Protein 2HO2 (pdb70)

Nearest PDB structures (foldseek):
  2ho2-assembly1_A  TM=1.031E+00  e=1.507E-05  Homo sapiens
  2oei-assembly1_A  TM=8.877E-01  e=8.799E-05  Homo sapiens
  2e45-assembly1_A  TM=8.588E-01  e=1.408E-04  Homo sapiens
  2idh-assembly5_E  TM=8.772E-01  e=5.447E-04  Homo sapiens
  2ysc-assembly1_A  TM=7.609E-01  e=1.986E-03  Homo sapiens

InterPro domains:
  IPR001202 WW domain [PF00397] (255-283)
  IPR001202 WW domain [PS01159] (259-28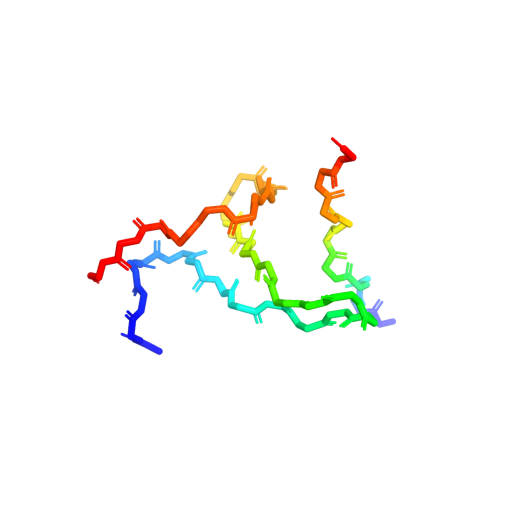3)
  IPR001202 WW domain [PS50020] (253-285)
  IPR001202 WW domain [SM00456] (254-285)
  IPR001202 WW domain [cd00201] (256-283)
  IPR006020 PTB/PI domain [PF00640] (370-508)
  IPR006020 PTB/PI domain [PF00640] (544-663)
  IPR006020 PTB/PI domain [PS01179] (370-509)
  IPR006020 PTB/PI domain [PS01179] (542-699)
  IPR006020 PTB/PI domain [SM00462] (365-512)
  IPR006020 PTB/PI domain [SM00462] (538-667)
  IPR011993 PH-like domain superfamily [G3DSA:2.30.29.30] (366-512)
  IPR011993 PH-like domain superfamily [G3DSA:2.30.29.30] (528-664)
  IPR036020 WW domain superfamily [SSF51045] (243-284)
  IPR039576 Amyloid beta precursor protein binding family B member 1/2/3 [PTHR14058] (1-704)

Structure (mmCIF, N/CA/C/O backbone):
data_2HO2
#
_entry.id   2HO2
#
_cell.length_a   41.661
_cell.length_b   41.661
_cell.length_c   38.633
_cell.angle_alpha   90.00
_cell.angle_beta   90.00
_cell.angle_gamma   120.00
#
_symmetry.space_group_name_H-M   'P 31 2 1'
#
loop_
_entity.id
_entity.type
_entity.pdbx_description
1 polymer 'Amyloid beta A4 protein-binding family B member 1'
2 polymer 'Protein enabled homolog'
3 non-polymer GLYCEROL
4 water water
#
loop_
_atom_site.group_PDB
_atom_site.id
_atom_site.type_symbol
_atom_site.label_atom_id
_atom_site.label_alt_id
_atom_site.label_comp_id
_atom_site.label_asym_id
_atom_site.label_entity_id
_atom_site.label_seq_id
_atom_site.pdbx_PDB_ins_code
_atom_site.Cartn_x
_atom_site.Cartn_y
_atom_site.Cartn_z
_atom_site.occupancy
_atom_site.B_iso_or_equiv
_atom_site.auth_seq_id
_atom_site.auth_comp_id
_atom_site.auth_asym_id
_atom_site.auth_atom_id
_atom_site.pdbx_PDB_model_num
ATOM 1 N N . SER A 1 2 ? 2.383 6.902 -7.894 0.50 30.37 253 SER A N 1
ATOM 2 C CA . SER A 1 2 ? 1.763 7.312 -9.172 0.50 29.13 253 SER A CA 1
ATOM 3 C C . SER A 1 2 ? 0.273 7.018 -9.149 0.50 28.72 253 SER A C 1
ATOM 4 O O . SER A 1 2 ? -0.411 7.173 -10.155 0.50 29.20 253 SER A O 1
ATOM 7 N N . ASP A 1 3 ? -0.220 6.594 -7.989 0.50 27.81 254 ASP A N 1
ATOM 8 C CA . ASP A 1 3 ? -1.627 6.246 -7.798 0.50 26.90 254 ASP A CA 1
ATOM 9 C C . ASP A 1 3 ? -2.483 7.466 -7.385 0.50 25.45 254 ASP A C 1
ATOM 10 O O . ASP A 1 3 ? -3.664 7.349 -7.064 0.50 26.13 254 ASP A O 1
ATOM 15 N N . LEU A 1 4 ? -1.853 8.628 -7.401 1.00 24.41 255 LEU A N 1
ATOM 16 C CA . LEU A 1 4 ? -2.471 9.893 -7.079 1.00 22.51 255 LEU A CA 1
ATOM 17 C C . LEU A 1 4 ? -2.427 10.828 -8.257 1.00 21.23 255 LEU A C 1
ATOM 18 O O . LEU A 1 4 ? -1.637 10.622 -9.189 1.00 21.39 255 LEU A O 1
ATOM 23 N N . PRO A 1 5 ? -3.254 11.894 -8.248 1.00 20.75 256 PRO A N 1
ATOM 24 C CA . PRO A 1 5 ? -3.206 12.798 -9.322 1.00 20.52 256 PRO A CA 1
ATOM 25 C C . PRO A 1 5 ? -1.855 13.438 -9.401 1.00 19.90 256 PRO A C 1
ATOM 26 O O . PRO A 1 5 ? -1.101 13.522 -8.408 1.00 19.16 256 PRO A O 1
ATOM 30 N N . ALA A 1 6 ? -1.522 13.944 -10.563 1.00 20.11 257 ALA A N 1
ATOM 31 C CA . ALA A 1 6 ? -0.279 14.586 -10.802 1.00 20.47 257 ALA A CA 1
ATOM 32 C C . ALA A 1 6 ? -0.017 15.652 -9.747 1.00 19.17 257 ALA A C 1
ATOM 33 O O . ALA A 1 6 ? -0.885 16.456 -9.369 1.00 21.91 257 ALA A O 1
ATOM 35 N N . GLY A 1 7 ? 1.206 15.655 -9.261 1.00 18.60 258 GLY A N 1
ATOM 36 C CA . GLY A 1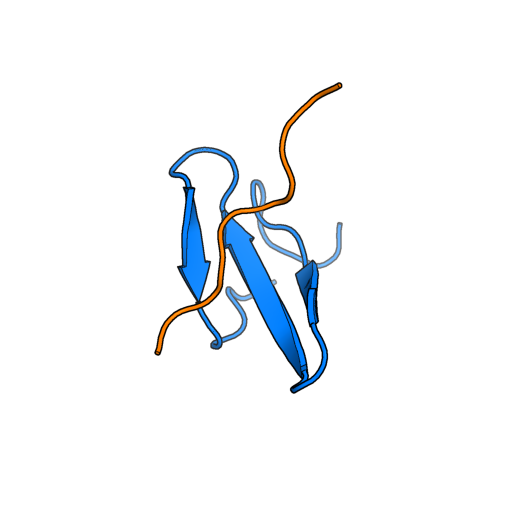 7 ? 1.648 16.641 -8.285 1.00 17.80 258 GLY A CA 1
ATOM 37 C C . GLY A 1 7 ? 1.539 16.241 -6.830 1.00 16.92 258 GLY A C 1
ATOM 38 O O . GLY A 1 7 ? 2.097 16.921 -6.031 1.00 17.86 258 GLY A O 1
ATOM 39 N N . TRP A 1 8 ? 0.804 15.176 -6.527 1.00 16.20 259 TRP A N 1
ATOM 40 C CA . TRP A 1 8 ? 0.558 14.786 -5.136 1.00 15.62 259 TRP A CA 1
ATOM 41 C C . TRP A 1 8 ? 1.466 13.660 -4.718 1.00 16.05 259 TRP A C 1
ATOM 42 O O . TRP A 1 8 ? 1.726 12.705 -5.459 1.00 18.59 259 TRP A O 1
ATOM 53 N N . MET A 1 9 ? 1.874 13.732 -3.455 1.00 16.04 260 MET A N 1
ATOM 54 C CA A MET A 1 9 ? 2.564 12.630 -2.800 0.50 17.50 260 MET A CA 1
ATOM 55 C CA B MET A 1 9 ? 2.698 12.779 -2.732 0.50 16.46 260 MET A CA 1
ATOM 56 C C . MET A 1 9 ? 1.995 12.381 -1.425 1.00 15.13 260 MET A C 1
ATOM 57 O O . MET A 1 9 ? 1.501 13.235 -0.714 1.00 14.54 260 MET A O 1
ATOM 66 N N . ARG A 1 10 ? 2.056 11.136 -1.067 1.00 16.45 261 ARG A N 1
ATOM 67 C CA . ARG A 1 10 ? 1.678 10.658 0.240 1.00 16.00 261 ARG A CA 1
ATOM 68 C C . ARG A 1 10 ? 2.842 10.797 1.229 1.00 15.24 261 ARG A C 1
ATOM 69 O O . ARG A 1 10 ? 3.963 10.402 0.954 1.00 17.69 261 ARG A O 1
ATOM 77 N N . VAL A 1 11 ? 2.562 11.381 2.381 1.00 15.45 262 VAL A N 1
ATOM 78 C CA . VAL A 1 11 ? 3.534 11.594 3.462 1.00 16.03 262 VAL A CA 1
ATOM 79 C C . VAL A 1 11 ? 3.073 10.816 4.675 1.00 16.81 262 VAL A C 1
ATOM 80 O O . VAL A 1 11 ? 1.940 10.929 5.079 1.00 14.86 262 VAL A O 1
ATOM 84 N N . GLN A 1 12 ? 3.938 10.019 5.291 1.00 21.23 263 GLN A N 1
ATOM 85 C CA . GLN A 1 12 ? 3.567 9.370 6.589 1.00 23.66 263 GLN A CA 1
ATOM 86 C C . GLN A 1 12 ? 4.009 10.135 7.863 1.00 25.36 263 GLN A C 1
ATOM 87 O O . GLN A 1 12 ? 5.115 10.673 7.951 1.00 30.38 263 GLN A O 1
ATOM 93 N N . ASP A 1 13 ? 3.139 10.365 8.839 1.00 27.94 264 ASP A N 1
ATOM 94 C CA . ASP A 1 13 ? 3.694 10.886 10.090 1.00 28.81 264 ASP A CA 1
ATOM 95 C C . ASP A 1 13 ? 3.180 9.979 11.175 1.00 28.15 264 ASP A C 1
ATOM 96 O O . ASP A 1 13 ? 2.607 8.960 10.832 1.00 27.32 264 ASP A O 1
ATOM 101 N N . THR A 1 14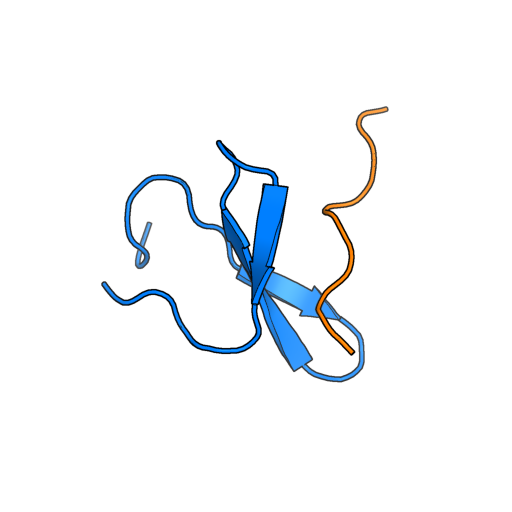 ? 3.383 10.336 12.445 0.60 28.49 265 THR A N 1
ATOM 102 C CA . THR A 1 14 ? 3.088 9.416 13.525 0.60 28.94 265 THR A CA 1
ATOM 103 C C . THR A 1 14 ? 1.602 9.098 13.621 0.60 28.92 265 THR A C 1
ATOM 104 O O . THR A 1 14 ? 1.222 7.968 13.958 0.60 27.64 265 THR A O 1
ATOM 108 N N . SER A 1 15 ? 0.758 10.050 13.222 1.00 29.06 266 SER A N 1
ATOM 109 C CA . SER A 1 15 ? -0.694 9.891 13.389 1.00 29.73 266 SER A CA 1
ATOM 110 C C . SER A 1 15 ? -1.371 9.291 12.173 1.00 29.09 266 SER A C 1
ATOM 111 O O . SER A 1 15 ? -2.496 8.747 12.257 1.00 30.49 266 SER A O 1
ATOM 114 N N . GLY A 1 16 ? -0.680 9.355 11.047 1.00 28.14 267 GLY A N 1
ATOM 115 C CA . GLY A 1 16 ? -1.161 8.732 9.869 1.00 26.32 267 GLY A CA 1
ATOM 116 C C . GLY A 1 16 ? -0.561 9.363 8.643 1.00 24.06 267 GLY A C 1
ATOM 117 O O . GLY A 1 16 ? 0.449 10.043 8.661 1.00 23.17 267 GLY A O 1
ATOM 118 N N . THR A 1 17 ? -1.230 9.066 7.578 1.00 21.82 268 THR A N 1
ATOM 119 C CA . THR A 1 17 ? -0.773 9.474 6.263 1.00 18.55 268 THR A CA 1
ATOM 120 C C . THR A 1 17 ? -1.517 10.686 5.812 1.00 15.61 268 THR A C 1
ATOM 121 O O . THR A 1 17 ? -2.757 10.722 5.930 1.00 18.22 268 THR A O 1
ATOM 125 N N . TYR A 1 18 ? -0.810 11.693 5.292 1.00 13.45 269 TYR A N 1
ATOM 126 C CA . TYR A 1 18 ? -1.439 12.829 4.677 1.00 12.19 269 TYR A CA 1
ATOM 127 C C . TYR A 1 18 ? -0.868 13.018 3.288 1.00 11.88 269 TYR A C 1
ATOM 128 O O . TYR A 1 18 ? -0.054 12.244 2.818 1.00 12.69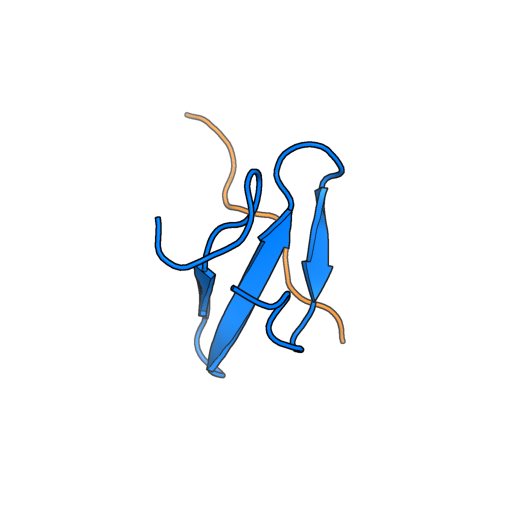 269 TYR A O 1
ATOM 137 N N . TYR A 1 19 ? -1.323 14.084 2.642 1.00 11.30 270 TYR A N 1
ATOM 138 C CA . TYR A 1 19 ? -1.018 14.322 1.232 1.00 11.81 270 TYR A CA 1
ATOM 139 C C . TYR A 1 19 ? -0.446 15.706 1.027 1.00 11.33 270 TYR A C 1
ATOM 140 O O . TYR A 1 19 ? -0.917 16.673 1.618 1.00 12.28 270 TYR A O 1
ATOM 149 N N . TRP A 1 20 ? 0.559 15.779 0.172 1.00 12.21 271 TRP A N 1
ATOM 150 C CA . TRP A 1 20 ? 1.290 16.992 -0.163 1.00 11.85 271 TRP A CA 1
ATOM 151 C C . TRP A 1 20 ? 1.237 17.253 -1.654 1.00 12.38 271 TRP A C 1
ATOM 152 O O . TRP A 1 20 ? 1.597 16.368 -2.472 1.00 12.35 271 TRP A O 1
ATOM 163 N N . HIS A 1 21 ? 0.749 18.433 -2.006 1.00 11.68 272 HIS A N 1
ATOM 164 C CA . HIS A 1 21 ? 0.683 18.845 -3.423 1.00 12.91 272 HIS A CA 1
ATOM 165 C C . HIS A 1 21 ? 1.931 19.645 -3.677 1.00 13.92 272 HIS A C 1
ATOM 166 O O . HIS A 1 21 ? 2.072 20.769 -3.230 1.00 13.94 272 HIS A O 1
ATOM 173 N N . ILE A 1 22 ? 2.850 19.055 -4.412 1.00 14.20 273 ILE A N 1
ATOM 174 C CA A ILE A 1 22 ? 4.164 19.677 -4.627 0.50 15.38 273 ILE A CA 1
ATOM 175 C CA B ILE A 1 22 ? 4.164 19.679 -4.600 0.50 15.53 273 ILE A CA 1
ATOM 176 C C . ILE A 1 22 ? 4.105 21.060 -5.272 1.00 16.25 273 ILE A C 1
ATOM 177 O O . ILE A 1 22 ? 4.788 21.954 -4.851 1.00 17.07 273 ILE A O 1
ATOM 186 N N . PRO A 1 23 ? 3.271 21.259 -6.305 1.00 14.89 274 PRO A N 1
ATOM 187 C CA . PRO A 1 23 ? 3.323 22.592 -6.935 1.00 15.84 274 PRO A CA 1
ATOM 188 C C . PRO A 1 23 ? 2.912 23.752 -6.077 1.00 16.97 274 PRO A C 1
ATOM 189 O O . PRO A 1 23 ? 3.331 24.887 -6.274 1.00 16.87 274 PRO A O 1
ATOM 193 N N . THR A 1 24 ? 2.042 23.503 -5.126 1.00 14.25 275 THR A N 1
ATOM 194 C CA . THR A 1 24 ? 1.539 24.585 -4.258 1.00 14.97 275 THR A CA 1
ATOM 195 C C . THR A 1 24 ? 2.075 24.562 -2.850 1.00 15.51 275 THR A C 1
ATOM 196 O O . THR A 1 24 ? 1.989 25.584 -2.150 1.00 16.92 275 THR A O 1
ATOM 200 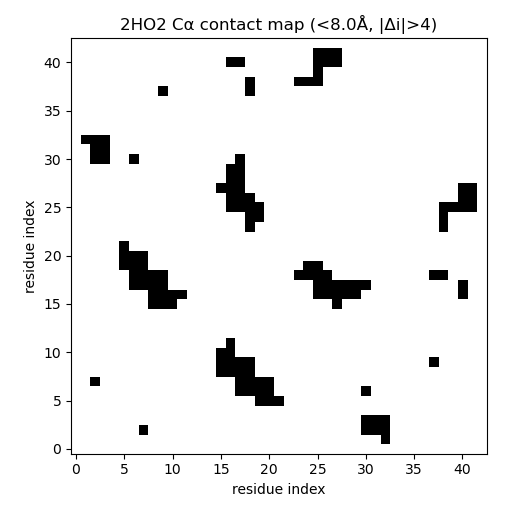N N . GLY A 1 25 ? 2.517 23.396 -2.357 1.00 14.26 276 GLY A N 1
ATOM 201 C CA . GLY A 1 25 ? 2.846 23.274 -0.922 1.00 14.96 276 GLY A CA 1
ATOM 202 C C . GLY A 1 25 ? 1.624 22.976 -0.063 1.00 14.26 276 GLY A C 1
ATOM 203 O O . GLY A 1 25 ? 1.775 22.920 1.175 1.00 16.29 276 GLY A O 1
ATOM 204 N N . THR A 1 26 ? 0.472 22.749 -0.676 1.00 13.20 277 THR A N 1
ATOM 205 C CA . THR A 1 26 ? -0.722 22.371 0.079 1.00 12.62 277 THR A CA 1
ATOM 206 C C . THR A 1 26 ? -0.528 21.038 0.772 1.00 12.17 277 THR A C 1
ATOM 207 O O . THR A 1 26 ? -0.009 20.105 0.154 1.00 12.62 277 THR A O 1
ATOM 211 N N . THR A 1 27 ? -1.009 20.909 1.999 1.00 12.25 278 THR A N 1
ATOM 212 C CA . THR A 1 27 ? -1.079 19.634 2.643 1.00 11.37 278 THR A CA 1
ATOM 213 C C . THR A 1 27 ? -2.509 19.437 3.117 1.00 11.79 278 THR A C 1
ATOM 214 O O . THR A 1 27 ? -3.184 20.387 3.508 1.00 13.01 278 THR A O 1
ATOM 218 N N . GLN A 1 28 ? -2.936 18.188 3.132 1.00 12.44 279 GLN A N 1
ATOM 219 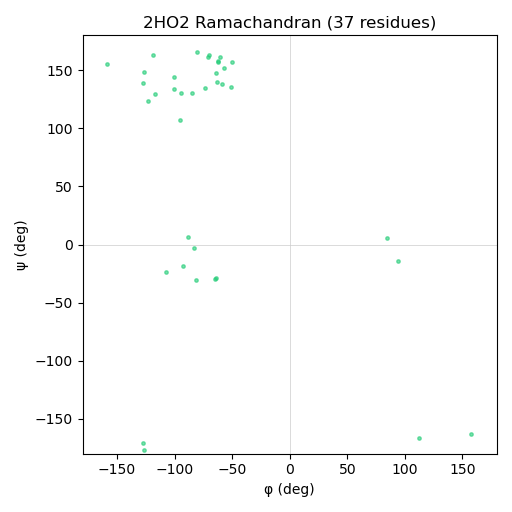C CA . GLN A 1 28 ? -4.303 17.866 3.570 1.00 12.20 279 GLN A CA 1
ATOM 220 C C . GLN A 1 28 ? -4.381 16.426 3.991 1.00 12.76 279 GLN A C 1
ATOM 221 O O . GLN A 1 28 ? -3.645 15.550 3.514 1.00 12.42 279 GLN A O 1
ATOM 227 N N . TRP A 1 29 ? -5.346 16.157 4.848 1.00 12.98 280 TRP A N 1
ATOM 228 C CA . TRP A 1 29 ? -5.646 14.803 5.288 1.00 13.02 280 TRP A CA 1
ATOM 229 C C . TRP A 1 29 ? -6.507 14.014 4.317 1.00 13.40 280 TRP A C 1
ATOM 230 O O . TRP A 1 29 ? -6.433 12.819 4.256 1.00 14.23 280 TRP A O 1
ATOM 241 N N . GLU A 1 30 ? -7.358 14.692 3.580 1.00 14.53 281 GLU A N 1
ATOM 242 C CA . GLU A 1 30 ? -8.264 14.030 2.644 1.00 15.34 281 GLU A CA 1
ATOM 243 C C . GLU A 1 30 ? -7.500 13.537 1.425 1.00 14.44 281 G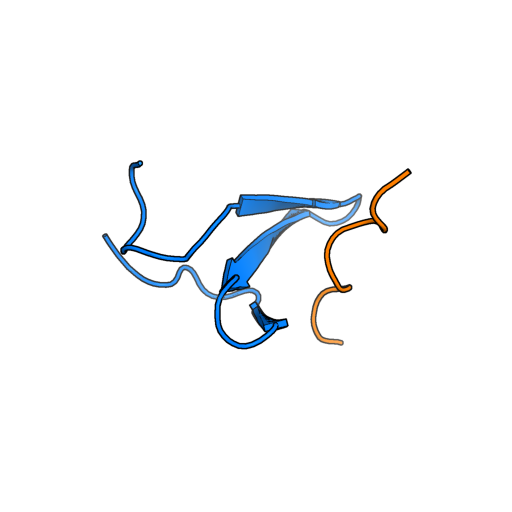LU A C 1
ATOM 244 O O . GLU A 1 30 ? -6.723 14.277 0.830 1.00 13.90 281 GLU A O 1
ATOM 250 N N . PRO A 1 31 ? -7.735 12.295 0.974 1.00 14.90 282 PRO A N 1
ATOM 251 C CA . PRO A 1 31 ? -7.112 11.837 -0.248 1.00 16.12 282 PRO A CA 1
ATOM 252 C C . PRO A 1 31 ? -7.502 12.738 -1.428 1.00 16.95 282 PRO A C 1
ATOM 253 O O . PRO A 1 31 ? -8.666 13.111 -1.569 1.00 18.81 282 PRO A O 1
ATOM 257 N N . PRO A 1 32 ? -6.544 13.068 -2.290 1.00 15.37 283 PRO A N 1
ATOM 258 C CA . PRO A 1 32 ? -6.798 13.994 -3.348 1.00 16.66 283 PRO A CA 1
ATOM 259 C C . PRO A 1 32 ? -7.458 13.391 -4.598 1.00 17.87 283 PRO A C 1
ATOM 260 O O . PRO A 1 32 ? -7.771 14.125 -5.553 1.00 21.16 283 PRO A O 1
ATOM 264 N N . GLY A 1 33 ? -7.671 12.079 -4.622 1.00 19.32 284 GLY A N 1
ATOM 265 C CA . GLY A 1 33 ? -8.385 11.393 -5.703 1.00 20.99 284 GLY A CA 1
ATOM 266 C C . GLY A 1 33 ? -7.376 10.525 -6.435 0.50 23.85 284 GLY A C 1
ATOM 267 O O . GLY A 1 33 ? -6.251 10.284 -5.966 0.50 24.82 284 GLY A O 1
ATOM 268 N N . ARG A 1 34 ? -7.773 10.049 -7.608 0.50 26.54 285 ARG A N 1
ATOM 269 C CA . ARG A 1 34 ? -6.941 9.104 -8.370 0.50 27.93 285 ARG A CA 1
ATOM 270 C C . ARG A 1 34 ? -6.610 9.550 -9.786 0.50 28.85 285 ARG A C 1
ATOM 271 O O . ARG A 1 34 ? -5.435 9.673 -10.148 0.50 28.64 285 ARG A O 1
ATOM 279 N N . PRO B 2 1 ? 20.714 19.611 2.751 1.00 28.81 1 PRO B N 1
ATOM 280 C CA . PRO B 2 1 ? 19.780 18.784 2.026 1.00 27.53 1 PRO B CA 1
ATOM 281 C C . PRO B 2 1 ? 18.432 19.470 1.881 1.00 25.83 1 PRO B C 1
ATOM 282 O O . PRO B 2 1 ? 18.166 20.428 2.578 1.00 25.26 1 PRO B O 1
ATOM 286 N N . PRO B 2 2 ? 17.581 18.993 0.973 1.00 24.54 2 PRO B N 1
ATOM 287 C CA . PRO B 2 2 ? 16.257 19.588 0.821 1.00 24.91 2 PRO B CA 1
ATOM 288 C C . PRO B 2 2 ? 15.390 19.416 2.101 1.00 24.01 2 PRO B C 1
ATOM 289 O O . PRO B 2 2 ? 15.517 18.432 2.804 1.00 22.22 2 PRO B O 1
ATOM 293 N N . PRO B 2 3 ? 14.499 20.379 2.417 1.00 23.79 3 PRO B N 1
ATOM 294 C CA . PRO B 2 3 ? 13.761 20.291 3.694 1.00 24.17 3 PRO B CA 1
ATOM 295 C C . PRO B 2 3 ? 12.707 19.168 3.706 1.00 24.42 3 PRO B C 1
ATOM 296 O O . PRO B 2 3 ? 12.334 18.723 2.620 1.00 26.46 3 PRO B O 1
ATOM 300 N N . PRO B 2 4 ? 12.248 18.726 4.911 1.00 25.59 4 PRO B N 1
ATOM 301 C CA . PRO B 2 4 ? 11.157 17.756 5.092 1.00 23.69 4 PRO B CA 1
ATOM 302 C C . PRO B 2 4 ? 9.889 18.291 4.390 1.00 24.29 4 PRO B C 1
ATOM 303 O O . PRO B 2 4 ? 9.781 19.518 4.302 1.00 26.64 4 PRO B O 1
ATOM 307 N N . PRO B 2 5 ? 8.942 17.451 3.893 1.00 21.74 5 PRO B N 1
ATOM 308 C CA . PRO B 2 5 ? 7.649 17.930 3.336 1.00 18.54 5 PRO B CA 1
ATOM 309 C C . PRO B 2 5 ? 7.009 18.882 4.352 1.00 16.66 5 PRO B C 1
ATOM 310 O O . PRO B 2 5 ? 7.357 18.831 5.524 1.00 17.35 5 PRO B O 1
ATOM 314 N N . PRO B 2 6 ? 6.119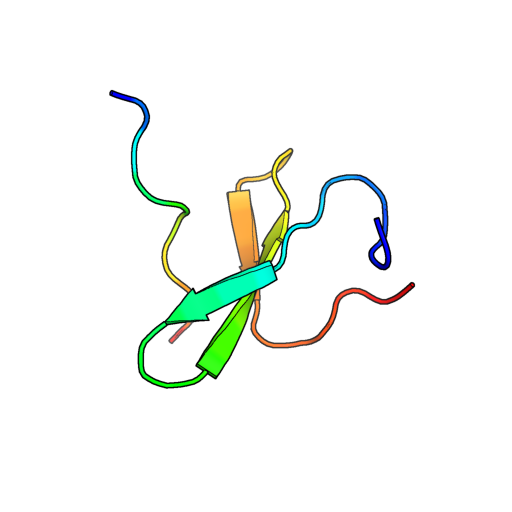 19.755 3.871 1.00 13.58 6 PRO B N 1
ATOM 315 C CA . PRO B 2 6 ? 5.436 20.593 4.846 1.00 13.42 6 PRO B CA 1
ATOM 316 C C . PRO B 2 6 ? 4.605 19.756 5.798 1.00 12.55 6 PRO B C 1
ATOM 317 O O . PRO B 2 6 ? 4.224 18.635 5.437 1.00 13.06 6 PRO B O 1
ATOM 321 N N . PRO B 2 7 ? 4.318 20.287 6.991 1.00 12.06 7 PRO B N 1
ATOM 322 C CA . PRO B 2 7 ? 3.507 19.579 7.943 1.00 12.85 7 PRO B CA 1
ATOM 323 C C . PRO B 2 7 ? 2.065 19.506 7.489 1.00 12.32 7 PRO B C 1
ATOM 324 O O . PRO B 2 7 ? 1.625 20.294 6.647 1.00 12.46 7 PRO B O 1
ATOM 328 N N . PRO B 2 8 ? 1.297 18.597 8.088 1.00 12.99 8 PRO B N 1
ATOM 329 C CA . PRO B 2 8 ? -0.113 18.489 7.783 1.00 13.78 8 PRO B CA 1
ATOM 330 C C . PRO B 2 8 ? -0.929 19.528 8.536 1.00 14.76 8 PRO B C 1
ATOM 331 O O . PRO B 2 8 ? -0.433 20.127 9.502 1.00 15.14 8 PRO B O 1
ATOM 335 N N . PRO B 2 9 ? -2.181 19.736 8.140 1.00 14.54 9 PRO B N 1
ATOM 336 C CA . PRO B 2 9 ? -3.087 20.585 8.889 1.00 17.87 9 PRO B CA 1
ATOM 337 C C . PRO B 2 9 ? -3.321 20.086 10.287 1.00 20.39 9 PRO B C 1
ATOM 338 O O . PRO B 2 9 ? -3.131 18.896 10.641 1.00 21.12 9 PRO B O 1
ATOM 342 N N . LEU B 2 10 ? -3.797 21.044 11.059 0.50 19.65 10 LEU B N 1
ATOM 343 C CA . LEU B 2 10 ? -4.152 20.856 12.468 0.50 20.91 10 LEU B CA 1
ATOM 344 C C . LEU B 2 10 ? -5.643 20.682 12.520 0.50 21.22 10 LEU B C 1
ATOM 345 O O . LEU B 2 10 ? -6.371 21.244 11.725 0.50 24.44 10 LEU B O 1
#

Solvent-accessible surface area: 3424 Å² total; per-residue (Å²): 162,76,20,42,100,31,46,114,104,21,150,58,151,104,27,49,9,22,59,36,75,94,94,35,62,23,43,96,114,95,31,35,223,172,122,116,116,51,40,100,27,57,223

Secondary structure (DSSP, 8-state):
--S-TTEEEEE-SS-EEEEETTTTEEESS----/-PPPPPPPP-

Foldseek 3Di:
DQAPPQKDWDADPVGIWIARRVPRDIGRDGRHD/DDDDPDDDDD

Radius of gyration: 10.07 Å; Cα contacts (8 Å, |Δi|>4): 68; chains: 2; bounding box: 28×18×24 Å

B-factor: mean 20.24, std 6.9, range [11.3, 50.4]

Sequence (43 aa):
SDLPAGWMMRVQDTSGTYYWHIIPTGTTQWEPPGRPPPPPPPPPL

Organism: Homo sapiens (NCBI:txid9606)

GO terms:
  GO:0005515 protein binding (F, IPI)
  GO:0060090 molecular adaptor activity (F, IDA)
  GO:0010976 positive regulation of neuron projection development (P, IDA)
  GO:0050750 low-density lipoprotein particle receptor binding (F, TAS)
  GO:0003713 transcription coactivator activity (F, TAS)
  GO:0045944 positive regulation of transcription by RNA polymerase II (P, TAS)
  GO:0050714 positive regulation of protein secretion (P, TAS)
  GO:0000122 negative regulation of transcription by RNA polymerase II (P, IGI)
  GO:0005634 nucleus (C, IDA)
  GO:0005737 cytoplasm (C, IDA)
  GO:0005886 plasma membrane (C, IDA)
  GO:0003682 chromatin binding (F, IDA)
  GO:0043065 positive regulation of apoptotic process (P, IDA)
  GO:0006974 DNA damage response (P, IDA)
  GO:0005634 nucleus (C, EXP)
  GO:0016607 nuclear speck (C, EXP)
  GO:0070064 proline-rich region binding (F, IPI)
  GO:0042393 histone binding (F, IPI)
  GO:0005654 nucleoplasm (C, TAS)
  GO:0045202 synapse (C, IDA)